Protein AF-A0A7J3M390-F1 (afdb_monomer)

Organism: Archaeoglobus fulgidus (NCBI:txid2234)

pLDDT: mean 82.82, std 11.45, range [57.41, 96.12]

Secondary structure (DSSP, 8-state):
------EEEETTEEEESS-----TT------------HHHHHHHTT--

Radius of gyration: 15.15 Å; Cα contacts (8 Å, |Δi|>4): 19; chains: 1; bounding box: 33×17×41 Å

InterPro domains:
  IPR008203 AF2212-like [PF01954] (1-46)
  IPR024069 AF2212-like domain superfamily [G3DSA:4.10.1150.10] (1-48)

Solvent-accessible surface area (backbone atoms only — not comparable to full-atom values): 3577 Å² total; per-residue (Å²): 131,95,76,91,80,60,58,50,80,55,98,93,38,80,46,60,80,58,96,76,94,72,63,89,92,63,87,80,87,88,81,86,77,85,75,68,48,72,68,56,56,59,52,54,69,72,74,113

Foldseek 3Di:
DDDDFDFDQDPNDTHTPDDDDDDPVDDDDDDDDPPCPPVNVVVVVVVD

Sequence (48 aa):
MPKIIEAIYEDGVFKPLKKVELKEGGKVKVLIEKRVSKKFYEILERLE

Structure (mmCIF, N/CA/C/O backbone):
data_AF-A0A7J3M390-F1
#
_entry.id   AF-A0A7J3M390-F1
#
loop_
_atom_site.group_PDB
_atom_site.id
_atom_site.type_symbol
_atom_site.label_atom_id
_atom_site.label_alt_id
_atom_site.label_comp_id
_atom_site.label_asym_id
_atom_site.label_entity_id
_atom_site.label_seq_id
_atom_site.pdbx_PDB_ins_code
_atom_site.Cartn_x
_atom_site.Cartn_y
_atom_site.Cartn_z
_atom_site.occupancy
_atom_site.B_iso_or_equiv
_atom_site.auth_seq_id
_atom_site.auth_comp_id
_atom_site.auth_asym_id
_atom_site.auth_atom_id
_atom_site.pdbx_PDB_model_num
ATOM 1 N N . MET A 1 1 ? 4.099 8.789 16.143 1.00 73.00 1 MET A N 1
ATOM 2 C CA . MET A 1 1 ? 5.317 8.331 15.440 1.00 73.00 1 MET A CA 1
ATOM 3 C 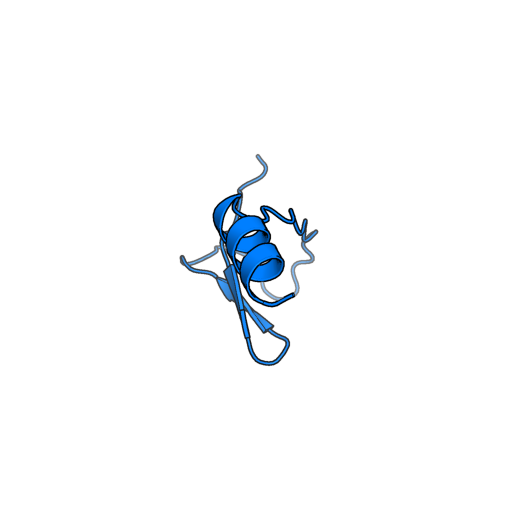C . MET A 1 1 ? 4.913 7.820 14.065 1.00 73.00 1 MET A C 1
ATOM 5 O O . MET A 1 1 ? 3.981 7.020 14.020 1.00 73.00 1 MET A O 1
ATOM 9 N N . PRO A 1 2 ? 5.517 8.297 12.964 1.00 72.94 2 PRO A N 1
ATOM 10 C CA . PRO A 1 2 ? 5.243 7.747 11.639 1.00 72.94 2 PRO A CA 1
ATOM 11 C C . PRO A 1 2 ? 5.707 6.284 11.577 1.00 72.94 2 PRO A C 1
ATOM 13 O O . PRO A 1 2 ? 6.786 5.956 12.066 1.00 72.94 2 PRO A O 1
ATOM 16 N N . LYS A 1 3 ? 4.876 5.403 11.011 1.00 81.38 3 LYS A N 1
ATOM 17 C CA . LYS A 1 3 ? 5.213 4.001 10.729 1.00 81.38 3 LYS A CA 1
ATOM 18 C C . LYS A 1 3 ? 5.278 3.827 9.215 1.00 81.38 3 LYS A C 1
ATOM 20 O O . LYS A 1 3 ? 4.403 4.329 8.514 1.00 81.38 3 LYS A O 1
ATOM 25 N N . ILE A 1 4 ? 6.294 3.124 8.725 1.00 85.88 4 ILE A N 1
ATOM 26 C CA . ILE A 1 4 ? 6.362 2.721 7.318 1.00 85.88 4 ILE A CA 1
ATOM 27 C C . ILE A 1 4 ? 5.480 1.483 7.154 1.00 85.88 4 ILE A C 1
ATOM 29 O O . ILE A 1 4 ? 5.613 0.522 7.912 1.00 85.88 4 ILE A O 1
ATOM 33 N N . ILE A 1 5 ? 4.564 1.530 6.191 1.00 89.81 5 ILE A N 1
ATOM 34 C CA . ILE A 1 5 ? 3.725 0.398 5.801 1.00 89.81 5 ILE A CA 1
ATOM 35 C C . ILE A 1 5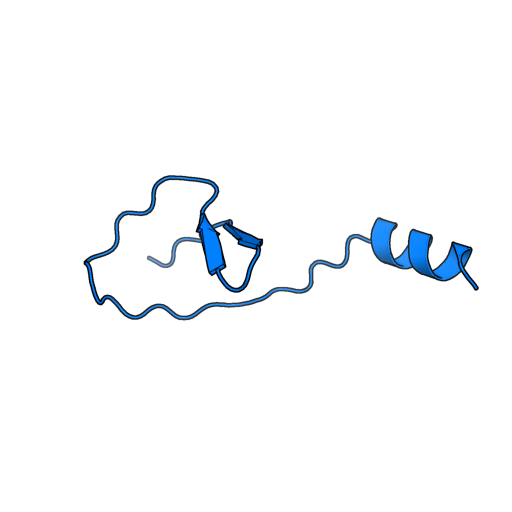 ? 4.215 -0.049 4.431 1.00 89.81 5 ILE A C 1
ATOM 37 O O . ILE A 1 5 ? 4.108 0.697 3.461 1.00 89.81 5 ILE A O 1
ATOM 41 N N . GLU A 1 6 ? 4.760 -1.257 4.362 1.00 88.31 6 GLU A N 1
ATOM 42 C CA . GLU A 1 6 ? 5.109 -1.883 3.091 1.00 88.31 6 GLU A CA 1
ATOM 43 C C . GLU A 1 6 ? 3.854 -2.506 2.480 1.00 88.31 6 GLU A C 1
ATOM 45 O O . GLU A 1 6 ? 3.078 -3.173 3.173 1.00 88.31 6 GLU A O 1
ATOM 50 N N . ALA A 1 7 ? 3.644 -2.274 1.190 1.00 92.62 7 ALA A N 1
ATOM 51 C CA . ALA A 1 7 ? 2.472 -2.736 0.466 1.00 92.62 7 ALA A CA 1
ATOM 52 C C . ALA A 1 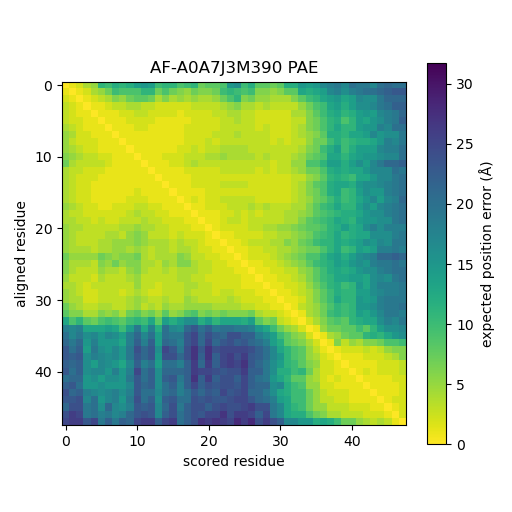7 ? 2.832 -3.081 -0.979 1.00 92.62 7 ALA A C 1
ATOM 54 O O . ALA A 1 7 ? 3.752 -2.498 -1.554 1.00 92.62 7 ALA A O 1
ATOM 55 N N . ILE A 1 8 ? 2.064 -3.993 -1.563 1.00 91.00 8 ILE A N 1
ATOM 56 C CA . ILE A 1 8 ? 2.063 -4.261 -3.000 1.00 91.00 8 ILE A CA 1
ATOM 57 C C . ILE A 1 8 ? 0.889 -3.506 -3.620 1.00 91.00 8 ILE A C 1
ATOM 59 O O . ILE A 1 8 ? -0.188 -3.431 -3.031 1.00 91.00 8 ILE A O 1
ATOM 63 N N . TYR A 1 9 ? 1.105 -2.927 -4.798 1.00 91.50 9 TYR A N 1
ATOM 64 C CA . TYR A 1 9 ? 0.049 -2.291 -5.576 1.00 91.50 9 TYR A CA 1
ATOM 65 C C . TYR A 1 9 ? -0.416 -3.237 -6.683 1.00 91.50 9 TYR A C 1
ATOM 67 O O . TYR A 1 9 ? 0.335 -3.507 -7.617 1.00 91.50 9 TYR A O 1
ATOM 75 N N . GLU A 1 10 ? -1.643 -3.737 -6.566 1.00 92.69 10 GLU A N 1
ATOM 76 C CA . GLU A 1 10 ? -2.254 -4.697 -7.492 1.00 92.69 10 GLU A CA 1
ATOM 77 C C . GLU A 1 10 ? -3.708 -4.304 -7.739 1.00 92.69 10 GLU A C 1
ATOM 79 O O . GLU A 1 10 ? -4.428 -3.978 -6.792 1.00 92.69 10 GLU A O 1
ATOM 84 N N . ASP A 1 11 ? -4.132 -4.328 -9.004 1.00 96.12 11 ASP A N 1
ATOM 85 C CA . ASP A 1 11 ? -5.510 -4.043 -9.431 1.00 96.12 11 ASP A CA 1
ATOM 86 C C . ASP A 1 11 ? -6.072 -2.719 -8.885 1.00 96.12 11 ASP A C 1
ATOM 88 O O . ASP A 1 11 ? -7.244 -2.603 -8.533 1.00 96.12 11 ASP A O 1
ATOM 92 N N . GLY A 1 12 ? -5.218 -1.698 -8.777 1.00 94.69 12 GLY A N 1
ATOM 93 C CA . GLY A 1 12 ? -5.616 -0.383 -8.277 1.00 94.69 12 GLY A CA 1
ATOM 94 C C . GLY A 1 12 ? -5.600 -0.230 -6.751 1.00 94.69 12 GLY A C 1
ATOM 95 O O . GLY A 1 12 ? -5.929 0.849 -6.255 1.00 94.69 12 GLY A O 1
ATOM 96 N N . VAL A 1 13 ? -5.203 -1.262 -5.996 1.00 95.38 13 VAL A N 1
ATOM 97 C CA . VAL A 1 13 ? -5.299 -1.310 -4.527 1.00 95.38 13 VAL A CA 1
ATOM 98 C C . VAL A 1 13 ? -3.925 -1.511 -3.877 1.00 95.38 13 VAL A C 1
ATOM 100 O O . VAL A 1 13 ? -3.159 -2.388 -4.267 1.00 95.38 13 VAL A O 1
ATOM 103 N N . PHE A 1 14 ? -3.620 -0.733 -2.830 1.00 93.44 14 PHE A N 1
ATOM 104 C CA . PHE A 1 14 ? -2.454 -0.964 -1.966 1.00 93.44 14 PHE A CA 1
ATOM 105 C C . PHE A 1 14 ? -2.765 -2.052 -0.928 1.00 93.44 14 PHE A C 1
ATOM 107 O O . PHE A 1 14 ? -3.500 -1.813 0.032 1.00 93.44 14 PHE A O 1
ATOM 114 N N . LYS A 1 15 ? -2.188 -3.241 -1.105 1.00 94.06 15 LYS A N 1
ATOM 115 C CA . LYS A 1 15 ? -2.335 -4.404 -0.220 1.00 94.06 15 LYS A CA 1
ATOM 116 C C . LYS A 1 15 ? -1.153 -4.457 0.761 1.00 94.06 15 LYS A C 1
ATOM 118 O O . LYS A 1 15 ? -0.023 -4.673 0.319 1.00 94.06 15 LYS A O 1
ATOM 123 N N . PRO A 1 16 ? -1.351 -4.237 2.073 1.00 94.25 16 PRO A N 1
ATOM 124 C CA . PRO A 1 16 ? -0.247 -4.196 3.025 1.00 94.25 16 PRO A CA 1
ATOM 125 C C . PRO A 1 16 ? 0.363 -5.588 3.242 1.00 94.25 16 PRO A C 1
ATOM 127 O O . PRO A 1 16 ? -0.357 -6.578 3.352 1.00 94.25 16 PRO A O 1
ATOM 130 N N . LEU A 1 17 ? 1.690 -5.661 3.370 1.00 93.75 17 LEU A N 1
ATOM 131 C CA . LEU A 1 17 ? 2.413 -6.917 3.627 1.00 93.75 17 LEU A CA 1
ATOM 132 C C . LEU A 1 17 ? 2.238 -7.430 5.067 1.00 93.75 17 LEU A C 1
ATOM 134 O O . LEU A 1 17 ? 2.511 -8.592 5.360 1.00 93.75 17 LEU A O 1
ATOM 138 N N . LYS A 1 18 ? 1.814 -6.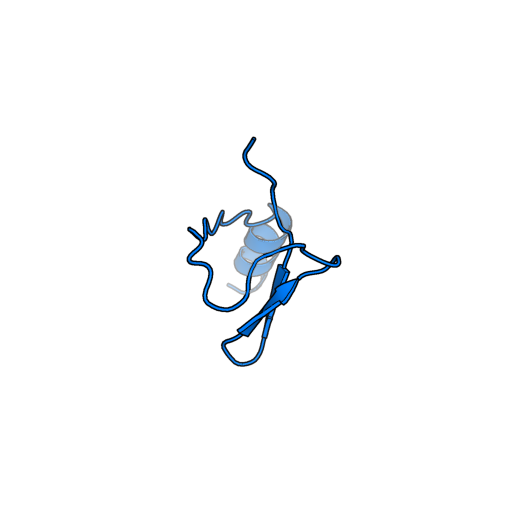556 5.987 1.00 93.31 18 LYS A N 1
ATOM 139 C CA . LYS A 1 18 ? 1.556 -6.865 7.401 1.00 93.31 18 LYS A CA 1
ATOM 140 C C . LYS A 1 18 ? 0.253 -6.213 7.848 1.00 93.31 18 LYS A C 1
ATOM 142 O O . LYS A 1 18 ? -0.149 -5.190 7.301 1.00 93.31 18 LYS A O 1
ATOM 147 N N . LYS A 1 19 ? -0.386 -6.773 8.882 1.00 92.38 19 LYS A N 1
ATOM 148 C CA . LYS A 1 19 ? -1.594 -6.189 9.481 1.00 92.38 19 LYS A CA 1
ATOM 149 C C . LYS A 1 19 ? -1.311 -4.758 9.943 1.00 92.38 19 LYS A C 1
ATOM 151 O O . LYS A 1 19 ? -0.350 -4.514 10.672 1.00 92.38 19 LYS A O 1
ATOM 156 N N . VAL A 1 20 ? -2.170 -3.832 9.531 1.00 91.06 20 VAL A N 1
ATOM 157 C CA . VAL A 1 20 ? -2.091 -2.421 9.907 1.00 91.06 20 VAL A CA 1
ATOM 158 C C . VAL A 1 20 ? -3.268 -2.089 10.814 1.00 91.06 20 VAL A C 1
ATOM 160 O O . VAL A 1 20 ? -4.410 -2.422 10.510 1.00 91.06 20 VAL A O 1
ATOM 163 N N . GLU A 1 21 ? -2.992 -1.418 11.925 1.00 90.88 21 GLU A N 1
ATOM 164 C CA . GLU A 1 21 ? -4.016 -0.894 12.826 1.00 90.88 21 GLU A CA 1
ATOM 165 C C . GLU A 1 21 ? -4.353 0.546 12.429 1.00 90.88 21 GLU A C 1
ATOM 167 O O . GLU A 1 21 ? -3.662 1.494 12.808 1.00 90.88 21 GLU A O 1
ATOM 172 N N . LEU A 1 22 ? -5.407 0.706 11.628 1.00 90.12 22 LEU A N 1
ATOM 173 C CA . LEU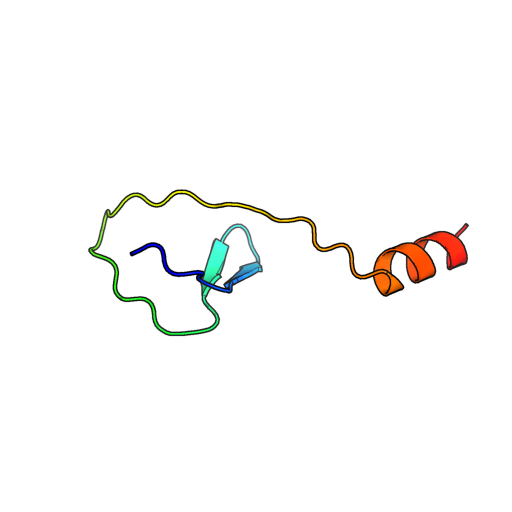 A 1 22 ? -5.983 1.999 11.258 1.00 90.12 22 LEU A CA 1
ATOM 174 C C . LEU A 1 22 ? -7.483 1.985 11.545 1.0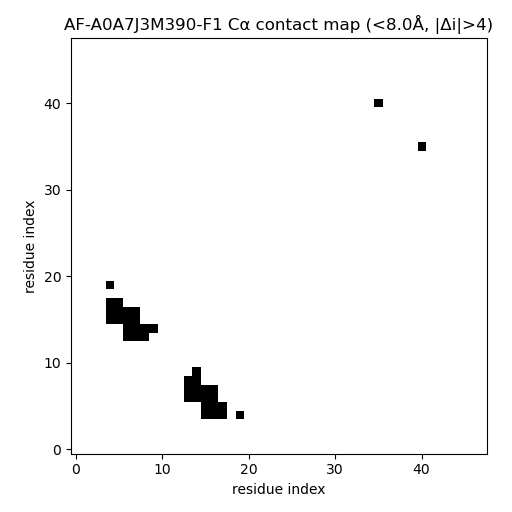0 90.12 22 LEU A C 1
ATOM 176 O O . LEU A 1 22 ? -8.140 0.954 11.418 1.00 90.12 22 LEU A O 1
ATOM 180 N N . LYS A 1 23 ? -8.026 3.143 11.930 1.00 92.56 23 LYS A N 1
ATOM 181 C CA . LYS A 1 23 ? -9.476 3.320 12.056 1.00 92.56 23 LYS A CA 1
ATOM 182 C C . LYS A 1 23 ? -10.110 3.310 10.668 1.00 92.56 23 LYS A C 1
ATOM 184 O O . LYS A 1 23 ? -9.560 3.901 9.737 1.00 92.56 23 LYS A O 1
ATOM 189 N N . GLU A 1 24 ? -11.277 2.689 10.554 1.00 92.94 24 GLU A N 1
ATOM 190 C CA . GLU A 1 24 ? -12.079 2.733 9.334 1.00 92.94 24 GLU A CA 1
ATOM 191 C C . GLU A 1 24 ? -12.397 4.189 8.948 1.00 92.94 24 GLU A C 1
ATOM 193 O O . GLU A 1 24 ? -12.635 5.036 9.811 1.00 92.94 24 GLU A O 1
ATOM 198 N N . GLY A 1 25 ? -12.295 4.509 7.654 1.00 93.19 25 GLY A N 1
ATOM 199 C CA . GLY A 1 25 ? -12.407 5.884 7.147 1.00 93.19 25 GLY A CA 1
ATOM 200 C C . GLY A 1 25 ? -11.211 6.800 7.461 1.00 93.19 25 GLY A C 1
ATOM 201 O O . GLY A 1 25 ? -11.233 7.983 7.114 1.00 93.19 25 GLY A O 1
ATOM 202 N N . GLY A 1 26 ? -10.156 6.288 8.103 1.00 89.69 26 GLY A N 1
ATOM 203 C CA . GLY A 1 26 ? -8.939 7.043 8.389 1.00 89.69 26 GLY A CA 1
ATOM 204 C C . GLY A 1 26 ? -8.198 7.459 7.115 1.00 89.69 26 GLY A C 1
ATOM 205 O O . GLY A 1 26 ? -7.919 6.639 6.244 1.00 89.69 26 GLY A O 1
ATOM 206 N N . LYS A 1 27 ? -7.833 8.742 7.013 1.00 90.50 27 LYS A N 1
ATOM 207 C CA . LYS A 1 27 ? -7.010 9.262 5.912 1.00 90.50 27 LYS A CA 1
ATOM 208 C C . LYS A 1 27 ? -5.528 9.067 6.221 1.00 90.50 27 LYS A C 1
ATOM 210 O O . LYS A 1 27 ? -5.073 9.393 7.316 1.00 90.50 27 LYS A O 1
ATOM 215 N N . VAL A 1 28 ? -4.769 8.600 5.236 1.00 89.00 28 VAL A N 1
ATOM 216 C CA . VAL A 1 28 ? -3.310 8.450 5.314 1.00 89.00 28 VAL A CA 1
ATOM 217 C C . VAL A 1 28 ? -2.640 9.163 4.144 1.00 89.00 28 VAL A C 1
ATOM 219 O O . VAL A 1 28 ? -3.242 9.340 3.086 1.00 89.00 28 VAL A O 1
ATOM 222 N N . LYS A 1 29 ? -1.383 9.573 4.325 1.00 87.75 29 LYS A N 1
ATOM 223 C CA . LYS A 1 29 ? -0.533 10.069 3.238 1.00 87.75 29 LYS A CA 1
ATOM 224 C C . LYS A 1 29 ? 0.310 8.907 2.719 1.00 87.75 29 LYS A C 1
ATOM 226 O O . LYS A 1 29 ? 1.049 8.308 3.494 1.00 87.75 29 LYS A O 1
ATOM 231 N N . VAL A 1 30 ? 0.216 8.614 1.426 1.00 88.12 30 VAL A N 1
ATOM 232 C CA . VAL A 1 30 ? 1.073 7.622 0.763 1.00 88.12 30 VAL A CA 1
ATOM 233 C C . VAL A 1 30 ? 2.295 8.338 0.195 1.00 88.12 30 VAL A C 1
ATOM 235 O O . VAL A 1 30 ? 2.159 9.351 -0.489 1.00 88.12 30 VAL A O 1
ATOM 238 N N . LEU A 1 31 ? 3.486 7.822 0.491 1.00 84.31 31 LEU A N 1
ATOM 239 C CA . LEU A 1 31 ? 4.731 8.242 -0.143 1.00 84.31 31 LEU A CA 1
ATOM 240 C C . LEU A 1 31 ? 5.213 7.096 -1.029 1.00 84.31 31 LEU A C 1
ATOM 242 O O . LEU A 1 31 ? 5.507 6.014 -0.530 1.00 84.31 31 LEU A O 1
ATOM 246 N N . ILE A 1 32 ? 5.280 7.33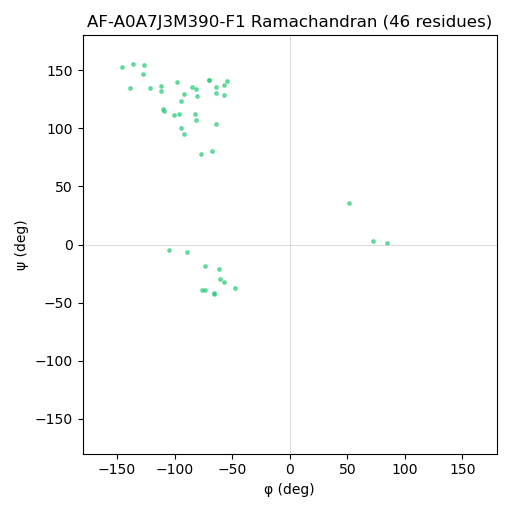4 -2.337 1.00 83.06 32 ILE A N 1
ATOM 247 C CA . ILE A 1 32 ? 5.823 6.366 -3.289 1.00 83.06 32 ILE A CA 1
ATOM 248 C C . ILE A 1 32 ? 7.293 6.713 -3.498 1.00 83.06 32 ILE A C 1
ATOM 250 O O . ILE A 1 32 ? 7.626 7.630 -4.247 1.00 83.06 32 ILE A O 1
ATOM 254 N N . G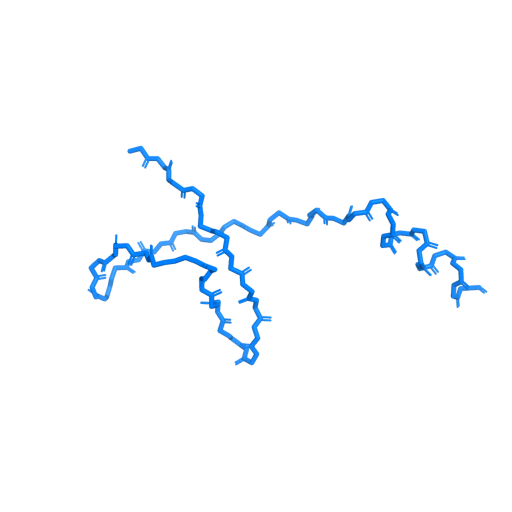LU A 1 33 ? 8.180 5.985 -2.828 1.00 75.00 33 GLU A N 1
ATOM 255 C CA . GLU A 1 33 ? 9.605 6.047 -3.130 1.00 75.00 33 GLU A CA 1
ATOM 256 C C . GLU A 1 33 ? 9.884 5.124 -4.319 1.00 75.00 33 GLU A C 1
ATOM 258 O O . GLU A 1 33 ? 9.785 3.901 -4.203 1.00 75.00 33 GLU A O 1
ATOM 263 N N . LYS A 1 34 ? 10.253 5.683 -5.480 1.00 66.81 34 LYS A N 1
ATOM 264 C CA . LYS A 1 34 ? 10.835 4.888 -6.570 1.00 66.81 34 LYS A CA 1
ATOM 265 C C . LYS A 1 34 ? 12.210 4.386 -6.119 1.00 66.81 34 LYS A C 1
ATOM 267 O O . LYS A 1 34 ? 13.233 4.947 -6.498 1.00 66.81 34 LYS A O 1
ATOM 272 N N . ARG A 1 35 ? 12.265 3.311 -5.330 1.00 59.41 35 ARG A N 1
ATOM 273 C CA . ARG A 1 35 ? 13.484 2.501 -5.238 1.00 59.41 35 ARG A CA 1
ATOM 274 C C . ARG A 1 35 ? 13.547 1.644 -6.483 1.00 59.41 35 ARG A C 1
ATOM 276 O O . ARG A 1 35 ? 13.206 0.465 -6.480 1.00 59.41 35 ARG A O 1
ATOM 283 N N . VAL A 1 36 ? 13.960 2.274 -7.571 1.00 57.41 36 VAL A N 1
ATOM 284 C CA . VAL A 1 36 ? 14.414 1.542 -8.739 1.00 57.41 36 VAL A CA 1
ATOM 285 C C . VAL A 1 36 ? 15.652 0.796 -8.259 1.00 57.41 36 VAL A C 1
ATOM 287 O O . VAL A 1 36 ? 16.682 1.407 -7.976 1.00 57.41 36 VAL A O 1
ATOM 290 N N . SER A 1 37 ? 15.527 -0.510 -8.008 1.00 63.84 37 SER A N 1
ATOM 291 C CA . SER A 1 37 ? 16.717 -1.294 -7.690 1.00 63.84 37 SER A CA 1
ATOM 292 C C . SER A 1 37 ? 17.707 -1.076 -8.833 1.00 63.84 37 SER A C 1
ATOM 294 O O . SER A 1 37 ? 17.291 -1.010 -9.988 1.00 63.84 37 SER A O 1
ATOM 296 N N . LYS A 1 38 ? 19.003 -0.943 -8.539 1.00 62.84 38 LYS A N 1
ATOM 297 C CA . LYS A 1 38 ? 20.035 -0.816 -9.583 1.00 62.84 38 LYS A CA 1
ATOM 298 C C . LYS A 1 38 ? 19.855 -1.889 -10.674 1.00 62.84 38 LYS A C 1
ATOM 300 O O . LYS A 1 38 ? 19.901 -1.596 -11.859 1.00 62.84 38 L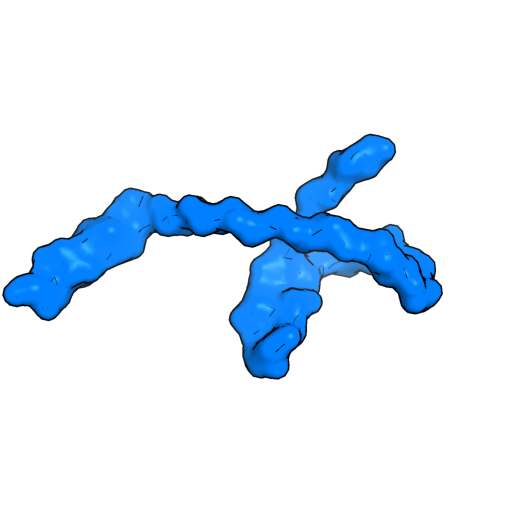YS A O 1
ATOM 305 N N . LYS A 1 39 ? 19.455 -3.086 -10.236 1.00 66.56 39 LYS A N 1
ATOM 306 C CA . LYS A 1 39 ? 19.085 -4.245 -11.051 1.00 66.56 39 LYS A CA 1
ATOM 307 C C . LYS A 1 39 ? 17.950 -3.990 -12.057 1.00 66.56 39 LYS A C 1
ATOM 309 O O . LYS A 1 39 ? 17.935 -4.599 -13.112 1.00 66.56 39 LYS A O 1
ATOM 314 N N . PHE A 1 40 ? 16.992 -3.117 -11.752 1.00 67.94 40 PHE A N 1
ATOM 315 C CA . PHE A 1 40 ? 15.910 -2.749 -12.672 1.00 67.94 40 PHE A CA 1
ATOM 316 C C . PHE A 1 40 ? 16.407 -1.840 -13.804 1.00 67.94 40 PHE A C 1
ATOM 318 O O . PHE A 1 40 ? 16.015 -2.045 -14.948 1.00 67.94 40 PHE A O 1
ATOM 325 N N . TYR A 1 41 ? 17.311 -0.896 -13.514 1.00 69.12 41 TYR A N 1
ATOM 326 C CA . TYR A 1 41 ? 17.979 -0.120 -14.567 1.00 69.12 41 TYR A CA 1
ATOM 327 C C . TYR A 1 41 ? 18.887 -1.011 -15.426 1.00 69.12 41 TYR A C 1
ATOM 329 O O . TYR A 1 41 ? 18.809 -0.945 -16.645 1.00 69.12 41 TYR A O 1
ATOM 337 N N . GLU A 1 42 ? 19.637 -1.928 -14.805 1.00 74.69 42 GLU A N 1
ATOM 338 C CA . GLU A 1 42 ? 20.465 -2.914 -15.522 1.00 74.69 42 GLU A CA 1
ATOM 339 C C . GLU A 1 42 ? 19.643 -3.832 -16.445 1.00 74.69 42 GLU A C 1
ATOM 341 O O . GLU A 1 42 ? 20.153 -4.319 -17.446 1.00 74.69 42 GLU A O 1
ATOM 346 N N . ILE A 1 43 ? 18.376 -4.111 -16.123 1.00 80.69 43 ILE A N 1
ATOM 347 C CA . ILE A 1 43 ? 17.490 -4.903 -16.990 1.00 80.69 43 ILE A CA 1
ATOM 348 C C . ILE A 1 43 ? 16.998 -4.075 -18.181 1.00 80.69 43 ILE A C 1
ATOM 350 O O . ILE A 1 43 ? 16.929 -4.611 -19.282 1.00 80.69 43 ILE A O 1
ATOM 354 N N . LEU A 1 44 ? 16.676 -2.794 -17.979 1.00 69.25 44 LEU A N 1
ATOM 355 C CA . LEU A 1 44 ? 16.239 -1.905 -19.060 1.00 69.25 44 LEU A CA 1
ATOM 356 C C . LEU A 1 44 ? 17.356 -1.659 -20.082 1.00 69.25 44 LEU A C 1
ATOM 358 O O . LEU A 1 44 ? 17.099 -1.781 -21.272 1.00 69.25 44 LEU A O 1
ATOM 362 N N . GLU A 1 45 ? 18.592 -1.429 -19.627 1.00 76.38 45 GLU A N 1
ATOM 363 C CA . GLU A 1 45 ? 19.766 -1.271 -20.508 1.00 76.38 45 GLU A CA 1
ATOM 364 C C . GLU A 1 45 ? 20.067 -2.521 -21.353 1.00 76.38 45 GLU A C 1
ATOM 366 O O . GLU A 1 45 ? 20.743 -2.432 -22.369 1.00 76.38 45 GLU A O 1
ATOM 371 N N . ARG A 1 46 ? 19.592 -3.706 -20.944 1.00 78.75 46 ARG A N 1
ATOM 372 C CA . ARG A 1 46 ? 19.792 -4.968 -21.683 1.00 78.75 46 ARG A CA 1
ATOM 373 C C . ARG A 1 46 ? 18.701 -5.251 -22.717 1.00 78.75 46 ARG A C 1
ATOM 375 O O . ARG A 1 46 ? 18.792 -6.268 -23.402 1.00 78.75 46 ARG A O 1
ATOM 382 N N . LEU A 1 47 ? 17.649 -4.434 -22.756 1.00 76.88 47 LEU A N 1
ATOM 383 C CA . LEU A 1 47 ? 16.509 -4.579 -23.665 1.00 76.88 47 LEU A CA 1
ATOM 384 C C . LEU A 1 47 ? 16.523 -3.556 -24.820 1.00 76.88 47 LEU A C 1
ATOM 386 O O . LEU A 1 47 ? 15.662 -3.661 -25.693 1.00 76.88 47 LEU A O 1
ATOM 390 N N . GLU A 1 48 ? 17.471 -2.609 -24.827 1.00 60.00 48 GLU A N 1
ATOM 391 C CA . GLU A 1 48 ? 17.819 -1.722 -25.959 1.00 60.00 48 GLU A CA 1
ATOM 392 C C . GLU A 1 48 ? 18.946 -2.326 -26.813 1.00 60.00 48 GLU A C 1
ATOM 394 O O . GLU A 1 48 ? 18.903 -2.132 -28.050 1.00 60.00 48 GLU A O 1
#

Mean predicted aligned error: 8.86 Å